Protein AF-A0A920HWA0-F1 (afdb_monomer_lite)

Secondary structure (DSSP, 8-state):
---EE-SSTTSPPEE-HHHHHHHHHHHHTS-PPPHHHHHHHHHHHT-TT--HHHHHHHHHHHHHHHHSS------------EEEEEEEE-SSSEEEEEEEETT--EEEEEEEPPTT--HHHHHHHHHHHHHHHTT--

pLDDT: mean 80.07, std 9.97, range [52.09, 93.69]

Structure (mmCIF, N/CA/C/O backbone):
data_AF-A0A920HWA0-F1
#
_entry.id   AF-A0A920HWA0-F1
#
loop_
_atom_site.group_PDB
_atom_site.id
_atom_site.type_symbol
_atom_site.label_atom_id
_atom_site.label_alt_id
_atom_site.label_comp_id
_atom_site.label_asym_id
_atom_site.label_entity_id
_atom_site.label_seq_id
_atom_site.pdbx_PDB_ins_code
_atom_site.Cartn_x
_atom_site.Cartn_y
_atom_site.Cartn_z
_atom_site.occupancy
_atom_site.B_iso_or_equiv
_atom_site.auth_seq_id
_atom_site.auth_comp_id
_atom_site.auth_asym_id
_atom_site.auth_atom_id
_atom_site.pdbx_PDB_model_num
ATOM 1 N N . MET A 1 1 ? 14.570 -3.127 -46.001 1.00 61.94 1 MET A N 1
ATOM 2 C CA . MET A 1 1 ? 14.203 -2.818 -44.604 1.00 61.94 1 MET A CA 1
ATOM 3 C C . MET A 1 1 ? 14.611 -1.383 -44.317 1.00 61.94 1 MET A C 1
ATOM 5 O O . MET A 1 1 ? 15.792 -1.072 -44.405 1.00 61.94 1 MET A O 1
ATOM 9 N N . GLY A 1 2 ? 13.641 -0.494 -44.104 1.00 83.75 2 GLY A N 1
ATOM 10 C CA . GLY A 1 2 ? 13.859 0.945 -43.915 1.00 83.75 2 GLY A CA 1
ATOM 11 C C . GLY A 1 2 ? 14.349 1.283 -42.511 1.00 83.75 2 GLY A C 1
ATOM 12 O O . GLY A 1 2 ? 13.684 2.027 -41.816 1.00 83.75 2 GLY A O 1
ATOM 13 N N . LEU A 1 3 ? 15.471 0.701 -42.080 1.00 85.94 3 LEU A N 1
ATOM 14 C CA . LEU A 1 3 ? 15.997 0.871 -40.719 1.00 85.94 3 LEU A CA 1
ATOM 15 C C . LEU A 1 3 ? 16.699 2.219 -40.515 1.00 85.94 3 LEU A C 1
ATOM 17 O O . LEU A 1 3 ? 16.859 2.658 -39.381 1.00 85.94 3 LEU A O 1
ATOM 21 N N . ILE A 1 4 ? 17.067 2.899 -41.598 1.00 88.94 4 ILE A N 1
ATOM 22 C CA . ILE A 1 4 ? 17.730 4.203 -41.598 1.00 88.94 4 ILE A CA 1
ATOM 23 C C . ILE A 1 4 ? 17.106 5.104 -42.667 1.00 88.94 4 ILE A C 1
ATOM 25 O O . ILE A 1 4 ? 16.730 4.618 -43.735 1.00 88.94 4 ILE A O 1
ATOM 29 N N . TYR A 1 5 ? 17.029 6.407 -42.402 1.00 87.44 5 TYR A N 1
ATOM 30 C CA . TYR A 1 5 ? 16.537 7.411 -43.346 1.00 87.44 5 TYR A CA 1
ATOM 31 C C . TYR A 1 5 ? 17.456 8.639 -43.383 1.00 87.44 5 TYR A C 1
ATOM 33 O O . TYR A 1 5 ? 18.223 8.885 -42.453 1.00 87.44 5 TYR A O 1
ATOM 41 N N . SER A 1 6 ? 17.399 9.401 -44.476 1.00 86.62 6 SER A N 1
ATOM 42 C CA . SER A 1 6 ? 18.128 10.666 -44.627 1.00 86.62 6 SER A CA 1
ATOM 43 C C . SER A 1 6 ? 17.121 11.818 -44.676 1.00 86.62 6 SER A C 1
ATOM 45 O O . SER A 1 6 ? 16.276 11.817 -45.571 1.00 86.62 6 SER A O 1
ATOM 47 N N . PRO A 1 7 ? 17.185 12.799 -43.756 1.00 76.50 7 PRO A N 1
ATOM 48 C CA . PRO A 1 7 ? 16.259 13.935 -43.753 1.00 76.50 7 PRO A CA 1
ATOM 49 C C . 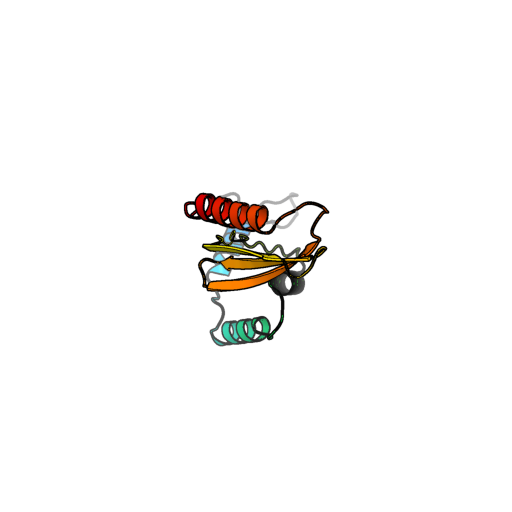PRO A 1 7 ? 16.496 14.899 -44.929 1.00 76.50 7 PRO A C 1
ATOM 51 O O . PRO A 1 7 ? 15.554 15.522 -45.409 1.00 76.50 7 PRO A O 1
ATOM 54 N N . HIS A 1 8 ? 17.731 14.973 -45.439 1.00 83.75 8 HIS A N 1
ATOM 55 C CA . HIS A 1 8 ? 18.089 15.709 -46.653 1.00 83.75 8 HIS A CA 1
ATOM 56 C C . HIS A 1 8 ? 19.076 14.911 -47.515 1.00 83.75 8 HIS A C 1
ATOM 58 O O . HIS A 1 8 ? 19.746 13.996 -47.036 1.00 83.75 8 HIS A O 1
ATOM 64 N N . THR A 1 9 ? 19.187 15.280 -48.792 1.00 75.31 9 THR A N 1
ATOM 65 C CA . THR A 1 9 ? 19.980 14.586 -49.824 1.00 75.31 9 THR A CA 1
ATOM 66 C C . THR A 1 9 ? 21.488 14.559 -49.568 1.00 75.31 9 THR A C 1
ATOM 68 O O . THR A 1 9 ? 22.173 13.696 -50.108 1.00 75.31 9 THR A O 1
ATOM 71 N N . SER A 1 10 ? 22.007 15.455 -48.728 1.00 70.56 10 SER A N 1
ATOM 72 C CA . SER A 1 10 ? 23.425 15.548 -48.350 1.00 70.56 10 SER A CA 1
ATOM 73 C C . SER A 1 10 ? 23.692 15.257 -46.866 1.00 70.56 10 SER A C 1
ATOM 75 O O . SER A 1 10 ? 24.813 15.443 -46.397 1.00 70.56 10 SER A O 1
ATOM 77 N N . SER A 1 11 ? 22.690 14.796 -46.111 1.00 70.00 11 SER A N 1
ATOM 78 C CA . SER A 1 11 ? 22.844 14.478 -44.687 1.00 70.00 11 SER A CA 1
ATOM 79 C C . SER A 1 11 ? 23.186 13.005 -44.458 1.00 70.00 11 SER A C 1
ATOM 81 O O . SER A 1 11 ? 22.761 12.120 -45.206 1.00 70.00 11 SER A O 1
ATOM 83 N N . GLY A 1 12 ? 23.918 12.740 -43.370 1.00 79.38 12 GLY A N 1
ATOM 84 C CA . GLY A 1 12 ? 24.116 11.387 -42.848 1.00 79.38 12 GLY A CA 1
ATOM 85 C C . GLY A 1 12 ? 22.789 10.660 -42.589 1.00 79.38 12 GLY A C 1
ATOM 86 O O . GLY A 1 12 ? 21.717 11.268 -42.547 1.00 79.38 12 GLY A O 1
ATOM 87 N N . ARG A 1 13 ? 22.855 9.334 -42.448 1.00 86.06 13 ARG A N 1
ATOM 88 C CA . ARG A 1 13 ? 21.672 8.499 -42.207 1.00 86.06 13 ARG A CA 1
ATOM 89 C C . ARG A 1 13 ? 21.375 8.414 -40.711 1.00 86.06 13 ARG A C 1
ATOM 91 O O . ARG A 1 13 ? 22.283 8.173 -39.923 1.00 86.06 13 ARG A O 1
ATOM 98 N N . ILE A 1 14 ? 20.109 8.582 -40.345 1.00 86.25 14 ILE A N 1
ATOM 99 C CA . ILE A 1 14 ? 19.602 8.512 -38.971 1.00 86.25 14 ILE A CA 1
ATOM 100 C C . ILE A 1 14 ? 18.775 7.226 -38.834 1.00 86.25 14 ILE A C 1
ATOM 102 O O . ILE A 1 14 ? 18.046 6.881 -39.771 1.00 86.25 14 ILE A O 1
ATOM 106 N N . PRO A 1 15 ? 18.879 6.485 -37.717 1.00 88.50 15 PRO A N 1
ATOM 107 C CA . PRO A 1 15 ? 18.029 5.328 -37.480 1.00 88.50 15 PRO A CA 1
ATOM 108 C C . PRO A 1 15 ? 16.552 5.723 -37.430 1.00 88.50 15 PRO A C 1
ATOM 110 O O . PRO A 1 15 ? 16.159 6.720 -36.832 1.00 88.50 15 PRO A O 1
ATOM 113 N N . THR A 1 16 ? 15.728 4.905 -38.071 1.00 91.00 16 THR A N 1
ATOM 114 C CA . THR A 1 16 ? 14.284 4.878 -37.817 1.00 91.00 16 THR A CA 1
ATOM 115 C C . THR A 1 16 ? 14.011 4.228 -36.463 1.00 91.00 16 THR A C 1
ATOM 117 O O . THR A 1 16 ? 14.897 3.584 -35.902 1.00 91.00 16 THR A O 1
ATOM 120 N N . GLU A 1 17 ? 12.778 4.318 -35.968 1.00 89.25 17 GLU A N 1
ATOM 121 C CA . GLU A 1 17 ? 12.352 3.623 -34.745 1.00 89.25 17 GLU A CA 1
ATOM 122 C C . GLU A 1 17 ? 12.725 2.129 -34.765 1.00 89.25 17 GLU A C 1
ATOM 124 O O . GLU A 1 17 ? 13.345 1.630 -33.828 1.00 89.25 17 GLU A O 1
ATOM 129 N N . GLY A 1 18 ? 12.463 1.437 -35.880 1.00 89.69 18 GLY A N 1
ATOM 130 C CA . GLY A 1 18 ? 12.835 0.029 -36.045 1.00 89.69 18 GLY A CA 1
ATOM 131 C C . GLY A 1 18 ? 14.349 -0.211 -36.081 1.00 89.69 18 GLY A C 1
ATOM 132 O O . GLY A 1 18 ? 14.821 -1.233 -35.590 1.00 89.69 18 GLY A O 1
ATOM 133 N N . GLY A 1 19 ? 15.128 0.730 -36.623 1.00 90.06 19 GLY A N 1
ATOM 134 C CA . GLY A 1 19 ? 16.593 0.657 -36.615 1.00 90.06 19 GLY A CA 1
ATOM 135 C C . GLY A 1 19 ? 17.197 0.885 -35.231 1.00 90.06 19 GLY A C 1
ATOM 136 O O . GLY A 1 19 ? 18.125 0.177 -34.848 1.00 90.06 19 GLY A O 1
ATOM 137 N N . LEU A 1 20 ? 16.645 1.832 -34.468 1.00 89.19 20 LEU A N 1
ATOM 138 C CA . LEU A 1 20 ? 17.052 2.094 -33.090 1.00 89.19 20 LEU A CA 1
ATOM 139 C C . LEU A 1 20 ? 16.697 0.914 -32.178 1.00 89.19 20 LEU A C 1
ATOM 141 O O . LEU A 1 20 ? 17.537 0.495 -31.388 1.00 89.19 20 LEU A O 1
ATOM 145 N N . ARG A 1 21 ? 15.495 0.337 -32.324 1.00 88.19 21 ARG A N 1
ATOM 146 C CA . ARG A 1 21 ? 15.078 -0.854 -31.569 1.00 88.19 21 ARG A CA 1
ATOM 147 C C . ARG A 1 21 ? 16.020 -2.032 -31.812 1.00 88.19 21 ARG A C 1
ATOM 149 O O . ARG A 1 21 ? 16.514 -2.599 -30.849 1.00 88.19 21 ARG A O 1
ATOM 156 N N . LEU A 1 22 ? 16.337 -2.325 -33.076 1.00 86.56 22 LEU A N 1
ATOM 157 C CA . LEU A 1 22 ? 17.255 -3.409 -33.441 1.00 86.56 22 LEU A CA 1
ATOM 158 C C . LEU A 1 22 ? 18.672 -3.197 -32.882 1.00 86.56 22 LEU A C 1
ATOM 160 O O . LEU A 1 22 ? 19.315 -4.151 -32.456 1.00 86.56 22 LEU A O 1
ATOM 164 N N . PHE A 1 23 ? 19.153 -1.951 -32.852 1.00 85.25 23 PHE A N 1
ATOM 165 C CA . PHE A 1 23 ? 20.431 -1.612 -32.225 1.00 85.25 23 PHE A CA 1
ATOM 166 C C . PHE A 1 23 ? 20.410 -1.833 -30.704 1.00 85.25 23 PHE A C 1
ATOM 168 O O . PHE A 1 23 ? 21.325 -2.451 -30.167 1.00 85.25 23 PHE A O 1
ATOM 175 N N . VAL A 1 24 ? 19.360 -1.367 -30.018 1.00 85.06 24 VAL A N 1
ATOM 176 C CA . VAL A 1 24 ? 19.188 -1.561 -28.568 1.00 85.06 24 VAL A CA 1
ATOM 177 C C . VAL A 1 24 ? 19.075 -3.046 -28.223 1.00 85.06 24 VAL A C 1
ATOM 179 O O . VAL A 1 24 ? 19.736 -3.496 -27.292 1.00 85.06 24 VAL A O 1
ATOM 182 N N . ASP A 1 25 ? 18.303 -3.818 -28.990 1.00 83.44 25 ASP A N 1
ATOM 183 C CA . ASP A 1 25 ? 18.148 -5.264 -28.790 1.00 83.44 25 ASP A CA 1
ATOM 184 C C . ASP A 1 25 ? 19.489 -5.997 -28.897 1.00 83.44 25 ASP A C 1
ATOM 186 O O . ASP A 1 25 ? 19.826 -6.790 -28.023 1.00 83.44 25 ASP A O 1
ATOM 190 N N . ALA A 1 26 ? 20.298 -5.667 -29.907 1.00 80.81 26 ALA A N 1
ATOM 191 C CA . ALA A 1 26 ? 21.621 -6.259 -30.083 1.00 80.81 26 ALA A CA 1
ATOM 192 C C . ALA A 1 26 ? 22.622 -5.857 -28.980 1.00 80.81 26 ALA A C 1
ATOM 194 O O . ALA A 1 26 ? 23.548 -6.612 -28.691 1.00 80.81 26 ALA A O 1
ATOM 195 N N . MET A 1 27 ? 22.460 -4.684 -28.352 1.00 74.56 27 MET A N 1
ATOM 196 C CA . MET A 1 27 ? 23.281 -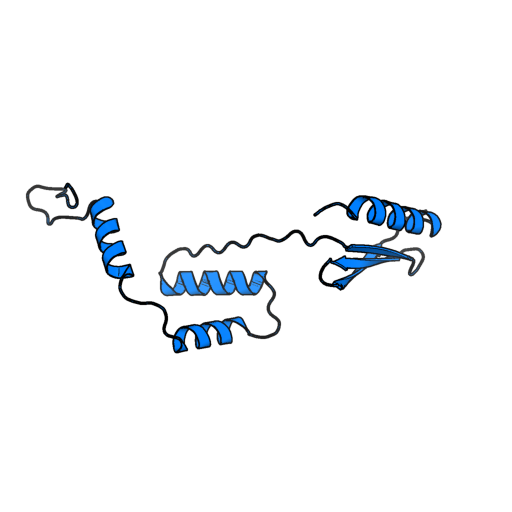4.293 -27.198 1.00 74.56 27 MET A CA 1
ATOM 197 C C . MET A 1 27 ? 22.849 -4.990 -25.902 1.00 74.56 27 MET A C 1
ATOM 199 O O . MET A 1 27 ? 23.701 -5.281 -25.067 1.00 74.56 27 MET A O 1
ATOM 203 N N . LEU A 1 28 ? 21.555 -5.282 -25.732 1.00 66.19 28 LEU A N 1
ATOM 204 C CA . LEU A 1 28 ? 21.011 -5.944 -24.538 1.00 66.19 28 LEU A CA 1
ATOM 205 C C . LEU A 1 28 ? 21.347 -7.442 -24.454 1.00 66.19 28 LEU A C 1
ATOM 207 O O . LEU A 1 28 ? 21.255 -8.018 -23.373 1.00 66.19 28 LEU A O 1
ATOM 211 N N . GLU A 1 29 ? 21.788 -8.073 -25.546 1.00 62.44 29 GLU A N 1
ATOM 212 C CA . GLU A 1 29 ? 22.354 -9.433 -25.510 1.00 62.44 29 GLU A CA 1
ATOM 213 C C . GLU A 1 29 ? 23.702 -9.500 -24.759 1.00 62.44 29 GLU A C 1
ATOM 215 O O . GLU A 1 29 ? 24.188 -10.587 -24.438 1.00 62.44 29 GLU A O 1
ATOM 220 N N . ILE A 1 30 ? 24.296 -8.347 -24.425 1.00 59.53 30 ILE A N 1
ATOM 221 C CA . ILE A 1 30 ? 25.556 -8.231 -23.693 1.00 59.53 30 ILE A CA 1
ATOM 222 C C . ILE A 1 30 ? 25.283 -7.626 -22.309 1.00 59.53 30 ILE A C 1
ATOM 224 O O . ILE A 1 30 ? 25.189 -6.413 -22.157 1.00 59.53 30 ILE A O 1
ATOM 228 N N . GLY A 1 31 ? 25.245 -8.472 -21.277 1.00 59.69 31 GLY A N 1
ATOM 229 C CA . GLY A 1 31 ? 25.450 -8.032 -19.892 1.00 59.69 31 GLY A CA 1
ATOM 230 C C . GLY A 1 31 ? 24.288 -8.305 -18.946 1.00 59.69 31 GLY A C 1
ATOM 231 O O . GLY A 1 31 ? 23.454 -7.443 -18.688 1.00 59.69 31 GLY A O 1
ATOM 232 N N . ASN A 1 32 ? 24.306 -9.485 -18.329 1.00 66.88 32 ASN A N 1
ATOM 233 C CA . ASN A 1 32 ? 23.660 -9.646 -17.030 1.00 66.88 32 ASN A CA 1
ATOM 234 C C . ASN A 1 32 ? 24.490 -8.917 -15.966 1.00 66.88 32 ASN A C 1
ATOM 236 O O . ASN A 1 32 ? 25.719 -8.870 -16.067 1.00 66.88 32 ASN A O 1
ATOM 240 N N . LEU A 1 33 ? 23.831 -8.391 -14.929 1.00 72.19 33 LEU A N 1
ATOM 241 C CA . LEU A 1 33 ? 24.543 -7.875 -13.760 1.00 72.19 33 LEU A CA 1
ATOM 242 C C . LEU A 1 33 ? 25.419 -8.974 -13.160 1.00 72.19 33 LEU A C 1
ATOM 244 O O . LEU A 1 33 ? 24.950 -10.099 -12.964 1.00 72.19 33 LEU A O 1
ATOM 248 N N . THR A 1 34 ? 26.659 -8.625 -12.823 1.00 82.06 34 THR A N 1
ATOM 249 C CA . THR A 1 34 ? 27.548 -9.534 -12.100 1.00 82.06 34 THR A CA 1
ATOM 250 C C . THR A 1 34 ? 26.992 -9.813 -10.702 1.00 82.06 34 THR A C 1
ATOM 252 O O . THR A 1 34 ? 26.293 -8.978 -10.123 1.00 82.06 34 THR A O 1
ATOM 255 N N . ASP A 1 35 ? 27.316 -10.971 -10.124 1.00 81.62 35 ASP A N 1
ATOM 256 C CA . ASP A 1 35 ? 26.884 -11.314 -8.760 1.00 81.62 35 ASP A CA 1
ATOM 257 C C . ASP A 1 35 ? 27.356 -10.273 -7.728 1.00 81.62 35 ASP A C 1
ATOM 259 O O . ASP A 1 35 ? 26.659 -9.988 -6.753 1.00 81.62 35 ASP A O 1
ATOM 263 N N . THR A 1 36 ? 28.514 -9.653 -7.976 1.00 82.50 36 THR A N 1
ATOM 264 C CA . THR A 1 36 ? 29.063 -8.554 -7.173 1.00 82.50 36 THR A CA 1
ATOM 265 C C . THR A 1 36 ? 28.215 -7.289 -7.247 1.00 82.50 36 THR A C 1
ATOM 267 O O . THR A 1 36 ? 27.924 -6.700 -6.205 1.00 82.50 36 THR A O 1
ATOM 270 N N . ASP A 1 37 ? 27.757 -6.902 -8.440 1.00 77.31 37 ASP A N 1
ATOM 271 C CA . ASP A 1 37 ? 26.889 -5.731 -8.604 1.00 77.31 37 ASP A CA 1
ATOM 272 C C . ASP A 1 37 ? 25.526 -5.979 -7.947 1.00 77.31 37 ASP A C 1
ATOM 274 O O . ASP A 1 37 ? 25.005 -5.124 -7.231 1.00 77.31 37 ASP A O 1
ATOM 278 N N . GLN A 1 38 ? 24.978 -7.190 -8.100 1.00 77.88 38 GLN A N 1
ATOM 279 C CA . GLN A 1 38 ? 23.726 -7.576 -7.447 1.00 77.88 38 GLN A CA 1
ATOM 280 C C . GLN A 1 38 ? 23.833 -7.556 -5.917 1.00 77.88 38 GLN A C 1
ATOM 282 O O . GLN A 1 38 ? 22.895 -7.126 -5.240 1.00 77.88 38 GLN A O 1
ATOM 287 N N . ALA A 1 39 ? 24.952 -8.023 -5.357 1.00 79.75 39 ALA A N 1
ATOM 288 C CA . ALA A 1 39 ? 25.188 -8.005 -3.917 1.00 79.75 39 ALA A CA 1
ATOM 289 C C . ALA A 1 39 ? 25.297 -6.570 -3.377 1.00 79.75 39 ALA A C 1
ATOM 291 O O . ALA A 1 39 ? 24.629 -6.245 -2.396 1.00 79.75 39 ALA A O 1
ATOM 292 N N . ALA A 1 40 ? 26.048 -5.696 -4.057 1.00 78.00 40 ALA A N 1
ATOM 293 C CA . ALA A 1 40 ? 26.189 -4.290 -3.675 1.00 78.00 40 ALA A CA 1
ATOM 294 C C . ALA A 1 40 ? 24.848 -3.533 -3.724 1.00 78.00 40 ALA A C 1
ATOM 296 O O . ALA A 1 40 ? 24.525 -2.768 -2.812 1.00 78.00 40 ALA A O 1
ATOM 297 N N . MET A 1 41 ? 24.022 -3.790 -4.746 1.00 71.06 41 MET A N 1
ATOM 298 C CA . MET A 1 41 ? 22.677 -3.211 -4.846 1.00 71.06 41 MET A CA 1
ATOM 299 C C . MET A 1 41 ? 21.753 -3.701 -3.722 1.00 71.06 41 MET A C 1
ATOM 301 O O . MET A 1 41 ? 21.004 -2.906 -3.151 1.00 71.06 41 MET A O 1
ATOM 305 N N . LYS A 1 42 ? 21.817 -4.992 -3.361 1.00 71.94 42 LYS A N 1
ATOM 306 C CA . LYS A 1 42 ? 21.048 -5.550 -2.233 1.00 71.94 42 LYS A CA 1
ATOM 307 C C . LYS A 1 42 ? 21.471 -4.945 -0.898 1.00 71.94 42 LYS A C 1
ATOM 309 O O . LYS A 1 42 ? 20.608 -4.596 -0.099 1.00 71.94 42 LYS A O 1
ATOM 314 N N . GLU A 1 43 ? 22.769 -4.782 -0.667 1.00 73.25 43 GLU A N 1
ATOM 315 C CA . GLU A 1 43 ? 23.292 -4.167 0.555 1.00 73.25 43 GLU A CA 1
ATOM 316 C C . GLU A 1 43 ? 22.839 -2.703 0.690 1.00 73.25 43 GLU A C 1
ATOM 318 O O . GLU A 1 43 ? 22.358 -2.293 1.747 1.00 73.25 43 GLU A O 1
ATOM 323 N N . GLN A 1 44 ? 22.882 -1.930 -0.401 1.00 66.62 44 GLN A N 1
ATOM 324 C CA . GLN A 1 44 ? 22.382 -0.550 -0.416 1.00 66.62 44 GLN A CA 1
ATOM 325 C C . GLN A 1 44 ? 20.864 -0.444 -0.206 1.00 66.62 44 GLN A C 1
ATOM 327 O O . GLN A 1 44 ? 20.399 0.549 0.368 1.00 66.62 44 GLN A O 1
ATOM 332 N N . ALA A 1 45 ? 20.100 -1.444 -0.656 1.00 63.03 45 ALA A N 1
ATOM 333 C CA . ALA A 1 45 ? 18.654 -1.523 -0.466 1.00 63.03 45 ALA A CA 1
ATOM 334 C C . ALA A 1 45 ? 18.258 -1.977 0.953 1.00 63.03 45 ALA A C 1
ATOM 336 O O . ALA A 1 45 ? 17.208 -1.580 1.449 1.00 63.03 45 ALA A O 1
ATOM 337 N N . MET A 1 46 ? 19.097 -2.764 1.637 1.00 62.19 46 MET A N 1
ATOM 338 C CA . MET A 1 46 ? 18.843 -3.297 2.986 1.00 62.19 46 MET A CA 1
ATOM 339 C C . MET A 1 46 ? 19.283 -2.364 4.122 1.00 62.19 46 MET A C 1
ATOM 341 O O . MET A 1 46 ? 19.608 -2.812 5.223 1.00 62.19 46 MET A O 1
ATOM 345 N N . THR A 1 47 ? 19.283 -1.050 3.902 1.00 60.12 47 THR A N 1
ATOM 346 C CA . THR A 1 47 ? 19.579 -0.108 4.988 1.00 60.12 47 THR A CA 1
ATOM 347 C C . THR A 1 47 ? 18.418 -0.124 5.991 1.00 60.12 47 THR A C 1
ATOM 349 O O . THR A 1 47 ? 17.348 0.418 5.741 1.00 60.12 47 THR A O 1
ATOM 352 N N . ASN A 1 48 ? 18.612 -0.823 7.114 1.00 56.53 48 ASN A N 1
ATOM 353 C CA . ASN A 1 48 ? 17.595 -1.075 8.139 1.00 56.53 48 ASN A CA 1
ATOM 354 C C . ASN A 1 48 ? 16.857 0.214 8.563 1.00 56.53 48 ASN A C 1
ATOM 356 O O . ASN A 1 48 ? 17.503 1.183 8.960 1.00 56.53 48 ASN A O 1
ATOM 360 N N . ASN A 1 49 ? 15.515 0.165 8.542 1.00 60.78 49 ASN A N 1
ATOM 361 C CA . ASN A 1 49 ? 14.524 1.196 8.933 1.00 60.78 49 ASN A CA 1
ATOM 362 C C . ASN A 1 49 ? 13.947 2.130 7.848 1.00 60.78 49 ASN A C 1
ATOM 364 O O . ASN A 1 49 ? 13.293 3.108 8.206 1.00 60.78 49 ASN A O 1
ATOM 368 N N . MET A 1 50 ? 14.100 1.849 6.553 1.00 67.00 50 MET A N 1
ATOM 369 C CA . MET A 1 50 ? 13.384 2.609 5.511 1.00 67.00 50 MET A CA 1
ATOM 370 C C . MET A 1 50 ? 11.984 2.056 5.227 1.00 67.00 50 MET A C 1
ATOM 372 O O . MET A 1 50 ? 11.774 0.841 5.205 1.00 67.00 50 MET A O 1
ATOM 376 N N . THR A 1 51 ? 11.016 2.957 5.033 1.00 75.25 51 THR A N 1
ATOM 377 C CA . THR A 1 51 ? 9.665 2.582 4.594 1.00 75.25 51 THR A CA 1
ATOM 378 C C . THR A 1 51 ? 9.686 2.122 3.132 1.00 75.25 51 THR A C 1
ATOM 380 O O . THR A 1 51 ? 10.653 2.361 2.404 1.00 75.25 51 THR A O 1
ATOM 383 N N . LEU A 1 52 ? 8.623 1.448 2.681 1.00 72.44 52 LEU A N 1
ATOM 384 C CA . LEU A 1 52 ? 8.495 1.048 1.276 1.00 72.44 52 LEU A CA 1
ATOM 385 C C . LEU A 1 52 ? 8.524 2.280 0.363 1.00 72.44 52 LEU A C 1
ATOM 387 O O . LEU A 1 52 ? 9.174 2.268 -0.675 1.00 72.44 52 LEU A O 1
ATOM 391 N N . GLU A 1 53 ? 7.859 3.354 0.776 1.00 76.88 53 GLU A N 1
ATOM 392 C CA . GLU A 1 53 ? 7.838 4.631 0.077 1.00 76.88 53 GLU A CA 1
ATOM 393 C C . GL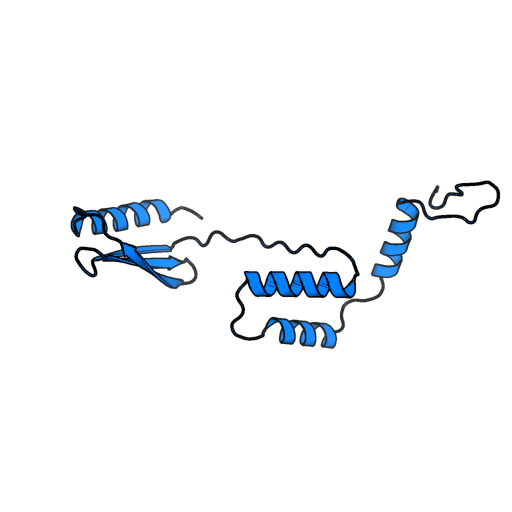U A 1 53 ? 9.248 5.232 -0.066 1.00 76.88 53 GLU A C 1
ATOM 395 O O . GLU A 1 53 ? 9.629 5.635 -1.167 1.00 76.88 53 GLU A O 1
ATOM 400 N N . ASP A 1 54 ? 10.051 5.216 1.003 1.00 79.62 54 ASP A N 1
ATOM 401 C CA . ASP A 1 54 ? 11.440 5.700 0.971 1.00 79.62 54 ASP A CA 1
ATOM 402 C C . ASP A 1 54 ? 12.307 4.866 0.019 1.00 79.62 54 ASP A C 1
ATOM 404 O O . ASP A 1 54 ? 13.092 5.408 -0.764 1.00 79.62 54 ASP A O 1
ATOM 408 N N . ALA A 1 55 ? 12.144 3.540 0.052 1.00 77.62 55 ALA A N 1
ATOM 409 C CA . ALA A 1 55 ? 12.867 2.628 -0.828 1.00 77.62 55 ALA A CA 1
ATOM 410 C C . ALA A 1 55 ? 12.529 2.880 -2.308 1.00 77.62 55 ALA A C 1
ATOM 412 O O . ALA A 1 55 ? 13.423 2.897 -3.157 1.00 77.62 55 ALA A O 1
ATOM 413 N N . LEU A 1 56 ? 11.254 3.132 -2.621 1.00 78.94 56 LEU A N 1
ATOM 414 C CA . LEU A 1 56 ? 10.804 3.442 -3.979 1.00 78.94 56 LEU A CA 1
ATOM 415 C C . LEU A 1 56 ? 11.308 4.799 -4.468 1.00 78.94 56 LEU A C 1
ATOM 417 O O . LEU A 1 56 ? 11.738 4.903 -5.619 1.00 78.94 56 LEU A O 1
ATOM 421 N N . SER A 1 57 ? 11.313 5.815 -3.601 1.00 83.12 57 SER A N 1
ATOM 422 C CA . SER A 1 57 ? 11.874 7.129 -3.932 1.00 83.12 57 SER A CA 1
ATOM 423 C C . SER A 1 57 ? 13.364 7.018 -4.247 1.00 83.12 57 SER A C 1
ATOM 425 O O . SER A 1 57 ? 13.812 7.464 -5.302 1.00 83.12 57 SER A O 1
ATOM 427 N N . LYS A 1 58 ? 14.122 6.327 -3.388 1.00 81.44 58 LYS A N 1
ATOM 428 C CA . LYS A 1 58 ? 15.564 6.123 -3.561 1.00 81.44 58 LYS A CA 1
ATOM 429 C C . LYS A 1 58 ? 15.891 5.335 -4.833 1.00 81.44 58 LYS A C 1
ATOM 431 O O . LYS A 1 58 ? 16.838 5.674 -5.540 1.00 81.44 58 LYS A O 1
ATOM 436 N N . ALA A 1 59 ? 15.094 4.316 -5.163 1.00 80.75 59 ALA A N 1
ATOM 437 C CA . ALA A 1 59 ? 15.238 3.573 -6.414 1.00 80.75 59 ALA A CA 1
ATOM 438 C C . ALA A 1 59 ? 14.978 4.462 -7.643 1.00 80.75 59 ALA A C 1
ATOM 440 O O . ALA A 1 59 ? 15.745 4.422 -8.605 1.00 80.75 59 ALA A O 1
ATOM 441 N N . SER A 1 60 ? 13.933 5.294 -7.598 1.00 83.00 60 SER A N 1
ATOM 442 C CA . SER A 1 60 ? 13.608 6.234 -8.676 1.00 83.00 60 SER A CA 1
ATOM 443 C C . SER A 1 60 ? 14.706 7.282 -8.888 1.00 83.00 60 SER A C 1
ATOM 445 O O . SER A 1 60 ? 15.104 7.549 -10.026 1.00 83.00 60 SER A O 1
ATOM 447 N N . GLU A 1 61 ? 15.254 7.831 -7.801 1.00 83.56 61 GLU A N 1
ATOM 448 C CA . GLU A 1 61 ? 16.379 8.772 -7.833 1.00 83.56 61 GLU A CA 1
ATOM 449 C C . GLU A 1 61 ? 17.640 8.134 -8.416 1.00 83.56 61 GLU A C 1
ATOM 451 O O . GLU A 1 61 ? 18.274 8.719 -9.294 1.00 83.56 61 GLU A O 1
ATOM 456 N N . MET A 1 62 ? 17.978 6.913 -7.991 1.00 80.38 62 MET A N 1
ATOM 457 C CA . MET A 1 62 ? 19.144 6.192 -8.503 1.00 80.38 62 MET A CA 1
ATOM 458 C C . MET A 1 62 ? 19.023 5.914 -10.007 1.00 80.38 62 MET A C 1
ATOM 460 O O . MET A 1 62 ? 19.961 6.170 -10.761 1.00 80.38 62 MET A O 1
ATOM 464 N N . LEU A 1 63 ? 17.858 5.442 -10.464 1.00 79.75 63 LEU A N 1
ATOM 465 C CA . LEU A 1 63 ? 17.597 5.204 -11.888 1.00 79.75 63 LEU A CA 1
ATOM 466 C C . LEU A 1 63 ? 17.663 6.498 -12.702 1.00 79.75 63 LEU A C 1
ATOM 468 O O . LEU A 1 63 ? 18.249 6.516 -13.787 1.00 79.75 63 LEU A O 1
ATOM 472 N N . SER A 1 64 ? 17.103 7.584 -12.170 1.00 84.94 64 SER A N 1
ATOM 473 C CA . SER A 1 64 ? 17.124 8.883 -12.841 1.00 84.94 64 SER A CA 1
ATOM 474 C C . SER A 1 64 ? 18.546 9.440 -12.946 1.00 84.94 64 SER A C 1
ATOM 476 O O . SER A 1 64 ? 18.939 9.933 -14.002 1.00 84.94 64 SER A O 1
ATOM 478 N N . GLY A 1 65 ? 19.348 9.299 -11.885 1.00 80.75 65 GLY A N 1
ATOM 479 C CA . GLY A 1 65 ? 20.747 9.728 -11.856 1.00 80.75 65 GLY A CA 1
ATOM 480 C C . GLY A 1 65 ? 21.660 8.936 -12.796 1.00 80.75 65 GLY A C 1
ATOM 481 O O . GLY A 1 65 ? 22.588 9.506 -13.358 1.00 80.75 65 GLY A O 1
ATOM 482 N N . LEU A 1 66 ? 21.390 7.644 -13.007 1.00 78.88 66 LEU A N 1
ATOM 483 C CA . LEU A 1 66 ? 22.175 6.804 -13.921 1.00 78.88 66 LEU A CA 1
ATOM 484 C C . LEU A 1 66 ? 21.829 7.027 -15.397 1.00 78.88 66 LEU A C 1
ATOM 486 O O . LEU A 1 66 ? 22.689 6.879 -16.261 1.00 78.88 66 LEU A O 1
ATOM 490 N N . THR A 1 67 ? 20.569 7.345 -15.696 1.00 79.62 67 THR A N 1
ATOM 491 C CA . THR A 1 67 ? 20.061 7.404 -17.078 1.00 79.62 67 THR A CA 1
ATOM 492 C C . THR A 1 67 ? 19.884 8.825 -17.606 1.00 79.62 67 THR A C 1
ATOM 494 O O . THR A 1 67 ? 19.601 8.995 -18.793 1.00 79.62 67 THR A O 1
ATOM 497 N N . ASN A 1 68 ? 20.003 9.847 -16.748 1.00 76.56 68 ASN A N 1
ATOM 498 C CA . ASN A 1 68 ? 19.584 11.224 -17.037 1.00 76.56 68 ASN A CA 1
ATOM 499 C C . ASN A 1 68 ? 18.139 11.315 -17.576 1.00 76.56 68 ASN A C 1
ATOM 501 O O . ASN A 1 68 ? 17.776 12.269 -18.266 1.00 76.56 68 ASN A O 1
ATOM 505 N N . CYS A 1 69 ? 17.314 10.317 -17.266 1.00 76.69 69 CYS A N 1
ATOM 506 C CA . CYS A 1 69 ? 15.929 10.196 -17.698 1.00 76.69 69 CYS A CA 1
ATOM 507 C C . CYS A 1 69 ? 15.008 10.172 -16.475 1.00 76.69 69 CYS A C 1
ATOM 509 O O . CYS A 1 69 ? 15.449 9.988 -15.344 1.00 76.69 69 CYS A O 1
ATOM 511 N N . THR A 1 70 ? 13.706 10.350 -16.687 1.00 82.19 70 THR A N 1
ATOM 512 C CA . THR A 1 70 ? 12.723 10.176 -15.612 1.00 82.19 70 THR A CA 1
ATOM 513 C C . THR A 1 70 ? 12.590 8.693 -15.268 1.00 82.19 70 THR A C 1
ATOM 515 O O . THR A 1 70 ? 12.103 7.910 -16.082 1.00 82.19 70 THR A O 1
ATOM 518 N N . GLY A 1 71 ? 12.996 8.311 -14.058 1.00 76.75 71 GLY A N 1
ATOM 519 C CA . GLY A 1 71 ? 12.691 7.006 -13.481 1.00 76.75 71 GLY A CA 1
ATOM 520 C C . GLY A 1 71 ? 11.249 6.953 -12.974 1.00 76.75 71 GLY A C 1
ATOM 521 O O . GLY A 1 71 ? 10.770 7.885 -12.332 1.00 76.75 71 GLY A O 1
ATOM 522 N N . VAL A 1 72 ? 10.542 5.858 -13.259 1.00 76.75 72 VAL A N 1
ATOM 523 C CA . VAL A 1 72 ? 9.230 5.566 -12.668 1.00 76.75 72 VAL A CA 1
ATOM 524 C C . VAL A 1 72 ? 9.306 4.193 -12.027 1.00 76.75 72 VAL A C 1
ATOM 526 O O . VAL A 1 72 ? 9.682 3.220 -12.678 1.00 76.75 72 VAL A O 1
ATOM 529 N N . VAL A 1 73 ? 8.936 4.114 -10.751 1.00 74.50 73 VAL A N 1
ATOM 530 C CA . VAL A 1 73 ? 8.861 2.858 -10.005 1.00 74.50 73 VAL A CA 1
ATOM 531 C C . VAL A 1 73 ? 7.422 2.674 -9.543 1.00 74.50 73 VAL A C 1
ATOM 533 O O . VAL A 1 73 ? 6.810 3.597 -9.010 1.00 74.50 73 VAL A O 1
ATOM 536 N N . SER A 1 74 ? 6.868 1.488 -9.775 1.00 72.38 74 SER A N 1
ATOM 537 C CA . SER A 1 74 ? 5.517 1.132 -9.355 1.00 72.38 74 SER A CA 1
ATOM 538 C C . SER A 1 74 ? 5.555 -0.193 -8.614 1.00 72.38 74 SER A C 1
ATOM 540 O O . SER A 1 74 ? 6.269 -1.113 -9.012 1.00 72.38 74 SER A O 1
ATOM 542 N N . VAL A 1 75 ? 4.784 -0.277 -7.535 1.00 74.44 75 VAL A N 1
ATOM 543 C CA . VAL A 1 75 ? 4.539 -1.522 -6.810 1.00 74.44 75 VAL A CA 1
ATOM 544 C C . VAL A 1 75 ? 3.044 -1.747 -6.760 1.00 74.44 75 VAL A C 1
ATOM 546 O O . VAL A 1 75 ? 2.274 -0.800 -6.574 1.00 74.44 75 VAL A O 1
ATOM 549 N N . ASN A 1 76 ? 2.630 -3.003 -6.875 1.00 64.88 76 ASN A N 1
ATOM 550 C CA . ASN A 1 76 ? 1.279 -3.362 -6.487 1.00 64.88 76 ASN A CA 1
ATOM 551 C C . ASN A 1 76 ? 1.208 -3.274 -4.967 1.00 64.88 76 ASN A C 1
ATOM 553 O O . ASN A 1 76 ? 1.966 -3.929 -4.253 1.00 64.88 76 ASN A O 1
ATOM 557 N N . LYS A 1 77 ? 0.332 -2.405 -4.468 1.00 57.88 77 LYS A N 1
ATOM 558 C CA . LYS A 1 77 ? 0.034 -2.352 -3.045 1.00 57.88 77 LYS A CA 1
ATOM 559 C C . LYS A 1 77 ? -0.860 -3.546 -2.754 1.00 57.88 77 LYS A C 1
ATOM 561 O O . LYS A 1 77 ? -2.064 -3.468 -2.987 1.00 57.88 77 LYS A O 1
ATOM 566 N N . ASP A 1 78 ? -0.262 -4.646 -2.310 1.00 60.69 78 ASP A N 1
ATOM 567 C CA . ASP A 1 78 ? -1.035 -5.799 -1.869 1.00 60.69 78 ASP A CA 1
ATOM 568 C C . ASP A 1 78 ? -1.991 -5.328 -0.774 1.00 60.69 78 ASP A C 1
ATOM 570 O O . ASP A 1 78 ? -1.591 -4.758 0.250 1.00 60.69 78 ASP A O 1
ATOM 574 N N . VAL A 1 79 ? -3.287 -5.491 -1.034 1.00 56.47 79 VAL A N 1
ATOM 575 C CA . VAL A 1 79 ? -4.315 -5.231 -0.037 1.00 56.47 79 VAL A CA 1
ATOM 576 C C . VAL A 1 79 ? -4.124 -6.303 1.023 1.00 56.47 79 VAL A C 1
ATOM 578 O O . VAL A 1 79 ? -4.500 -7.453 0.828 1.00 56.47 79 VAL A O 1
ATOM 581 N N . LYS A 1 80 ? -3.476 -5.941 2.132 1.00 64.19 80 LYS A N 1
ATOM 582 C CA . LYS A 1 80 ? -3.298 -6.850 3.262 1.00 64.19 80 LYS A CA 1
ATOM 583 C C . LYS A 1 80 ? -4.670 -7.287 3.757 1.00 64.19 80 LYS A C 1
ATOM 585 O O . LYS A 1 80 ? -5.432 -6.475 4.287 1.00 64.19 80 LYS A O 1
ATOM 590 N N . TYR A 1 81 ? -4.982 -8.564 3.570 1.00 70.50 81 TYR A N 1
ATOM 591 C CA . TYR A 1 81 ? -6.206 -9.155 4.084 1.00 70.50 81 TYR A CA 1
ATOM 592 C C . TYR A 1 81 ? -6.155 -9.158 5.613 1.00 70.50 81 TYR A C 1
ATOM 594 O O . TYR A 1 81 ? -5.198 -9.639 6.224 1.00 70.50 81 TYR A O 1
ATOM 602 N N . VAL A 1 82 ? -7.176 -8.564 6.233 1.00 78.19 82 VAL A N 1
ATOM 603 C CA . VAL A 1 82 ? -7.323 -8.548 7.690 1.00 78.19 82 VAL A CA 1
ATOM 604 C C . VAL A 1 82 ? -7.909 -9.888 8.113 1.00 78.19 82 VAL A C 1
ATOM 606 O O . VAL A 1 82 ? -9.082 -10.164 7.866 1.00 78.19 82 VAL A O 1
ATOM 609 N N . LYS A 1 83 ? -7.093 -10.694 8.784 1.00 85.06 83 LYS A N 1
ATOM 610 C CA . LYS A 1 83 ? -7.476 -11.982 9.362 1.00 85.06 83 LYS A CA 1
ATOM 611 C C . LYS A 1 83 ? -8.356 -11.816 10.594 1.00 85.06 83 LYS A C 1
ATOM 613 O O . LYS A 1 83 ? -9.267 -12.613 10.830 1.00 85.06 83 LYS A O 1
ATOM 618 N N . HIS A 1 84 ? -8.060 -10.804 11.411 1.00 88.62 84 HIS A N 1
ATOM 619 C CA . HIS A 1 84 ? -8.799 -10.536 12.636 1.00 88.62 84 HIS A CA 1
ATOM 620 C C . HIS A 1 84 ? -8.815 -9.050 12.996 1.00 88.62 84 HIS A C 1
ATOM 622 O O . HIS A 1 84 ? -7.812 -8.359 12.829 1.00 88.62 84 HIS A O 1
ATOM 628 N N . ILE A 1 85 ? -9.942 -8.574 13.526 1.00 92.19 85 ILE A N 1
ATOM 629 C CA . ILE A 1 85 ? -10.068 -7.230 14.096 1.00 92.19 85 ILE A CA 1
ATOM 630 C C . ILE A 1 85 ? -10.754 -7.266 15.462 1.00 92.19 85 ILE A C 1
ATOM 632 O O . ILE A 1 85 ? -11.793 -7.906 15.621 1.00 92.19 85 ILE A O 1
ATOM 636 N N . GLU A 1 86 ? -10.207 -6.549 16.436 1.00 93.19 86 GLU A N 1
ATOM 637 C CA . GLU A 1 86 ? -10.776 -6.445 17.779 1.00 93.19 86 GLU A CA 1
ATOM 638 C C . GLU A 1 86 ? -10.784 -4.994 18.265 1.00 93.19 86 GLU A C 1
ATOM 640 O O . GLU A 1 86 ? -9.813 -4.255 18.098 1.00 93.19 86 GLU A O 1
ATOM 645 N N . PHE A 1 87 ? -11.896 -4.585 18.876 1.00 93.62 87 PHE A N 1
ATOM 646 C CA . PHE A 1 87 ? -12.051 -3.281 19.511 1.00 93.62 87 PHE A CA 1
ATOM 647 C C . PHE A 1 87 ? -12.062 -3.419 21.033 1.00 93.62 87 PHE A C 1
ATOM 649 O O . PHE A 1 87 ? -12.933 -4.083 21.596 1.00 93.62 87 PHE A O 1
ATOM 656 N N . VAL A 1 88 ? -11.152 -2.716 21.702 1.00 90.94 88 VAL A N 1
ATOM 657 C CA . VAL A 1 88 ? -11.050 -2.662 23.163 1.00 90.94 88 VAL A CA 1
ATOM 658 C C . VAL A 1 88 ? -11.242 -1.220 23.621 1.00 90.94 88 VAL A C 1
ATOM 660 O O . VAL A 1 88 ? -10.496 -0.328 23.226 1.00 90.94 88 VAL A O 1
ATOM 663 N N . SER A 1 89 ? -12.240 -0.964 24.467 1.00 90.12 89 SER A N 1
ATOM 664 C CA . SER A 1 89 ? -12.421 0.366 25.064 1.00 90.12 89 SER A CA 1
ATOM 665 C C . SER A 1 89 ? -11.290 0.626 26.060 1.00 90.12 89 SER A C 1
ATOM 667 O O . SER A 1 89 ? -11.143 -0.128 27.020 1.00 90.12 89 SER A O 1
ATOM 669 N N . LEU A 1 90 ? -10.502 1.681 25.846 1.00 88.50 90 LEU A N 1
ATOM 670 C CA . LEU A 1 90 ? -9.447 2.082 26.785 1.00 88.50 90 LEU A CA 1
ATOM 671 C C . LEU A 1 90 ? -10.008 2.997 27.876 1.00 88.50 90 LEU A C 1
ATOM 673 O O . LEU A 1 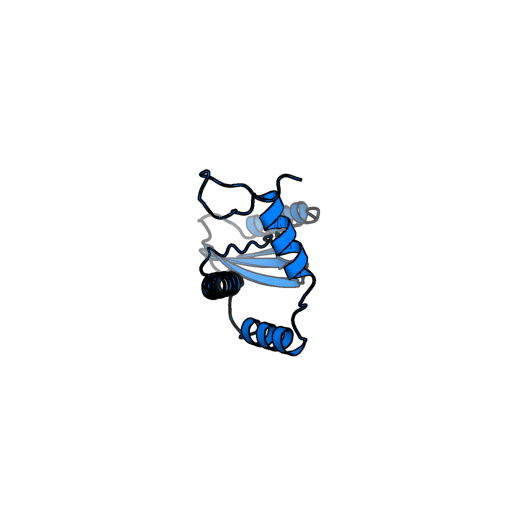90 ? -9.718 2.827 29.056 1.00 88.50 90 LEU A O 1
ATOM 677 N N . ASP A 1 91 ? -10.832 3.959 27.469 1.00 86.12 91 ASP A N 1
ATOM 678 C CA . ASP A 1 91 ? -11.549 4.879 28.346 1.00 86.12 91 ASP A CA 1
ATOM 679 C C . ASP A 1 91 ? -12.859 5.325 27.660 1.00 86.12 91 ASP A C 1
ATOM 681 O O . ASP A 1 91 ? -13.330 4.679 26.721 1.00 86.12 91 ASP A O 1
ATOM 685 N N . LYS A 1 92 ? -13.488 6.407 28.140 1.00 83.81 92 LYS A N 1
ATOM 686 C CA . LYS A 1 92 ? -14.738 6.928 27.560 1.00 83.81 92 LYS A CA 1
ATOM 687 C C . LYS A 1 92 ? -14.555 7.570 26.181 1.00 83.81 92 LYS A C 1
ATOM 689 O O . LYS A 1 92 ? -15.530 7.655 25.441 1.00 83.81 92 LYS A O 1
ATOM 694 N N . THR A 1 93 ? -13.351 8.023 25.843 1.00 87.56 93 THR A N 1
ATOM 695 C CA . THR A 1 93 ? -13.034 8.801 24.638 1.00 87.56 93 THR A CA 1
ATOM 696 C C . THR A 1 93 ? -12.072 8.085 23.696 1.00 87.56 93 THR A C 1
ATOM 698 O O . THR A 1 93 ? -11.802 8.609 22.619 1.00 87.56 93 THR A O 1
ATOM 701 N N . LYS A 1 94 ? -11.568 6.896 24.047 1.00 90.25 94 LYS A N 1
ATOM 702 C CA . LYS A 1 94 ? -10.585 6.145 23.259 1.00 90.25 94 LYS A CA 1
ATOM 703 C C . LYS A 1 94 ? -10.915 4.663 23.151 1.00 90.25 94 LYS A C 1
ATOM 705 O O . LYS A 1 94 ? -11.235 3.994 24.134 1.00 90.25 94 LYS A O 1
ATOM 710 N N . ILE A 1 95 ? -10.723 4.138 21.947 1.00 92.88 95 ILE A N 1
ATOM 711 C CA . ILE A 1 95 ? -10.809 2.715 21.619 1.00 92.88 95 ILE A CA 1
ATOM 712 C C . ILE A 1 95 ? -9.476 2.285 21.011 1.00 92.88 95 ILE A C 1
ATOM 714 O O . ILE A 1 95 ? -8.951 2.951 20.120 1.00 92.88 95 ILE A O 1
ATOM 718 N N . LEU A 1 96 ? -8.942 1.163 21.476 1.00 92.50 96 LEU A N 1
ATOM 719 C CA . LEU A 1 96 ? -7.859 0.444 20.826 1.00 92.50 96 LEU A CA 1
ATOM 720 C C . LEU A 1 96 ? -8.448 -0.504 19.780 1.00 92.50 96 LEU A C 1
ATOM 722 O O . LEU A 1 96 ? -9.267 -1.360 20.099 1.00 92.50 96 LEU A O 1
ATOM 726 N N . VAL A 1 97 ? -8.006 -0.350 18.541 1.00 93.69 97 VAL A N 1
ATOM 727 C CA . VAL A 1 97 ? -8.259 -1.260 17.430 1.00 93.69 97 VAL A CA 1
ATOM 728 C C . VAL A 1 97 ? -7.027 -2.133 17.254 1.00 93.69 97 VAL A C 1
ATOM 730 O O . VAL A 1 97 ? -5.936 -1.615 17.009 1.00 93.69 97 VAL A O 1
ATOM 733 N N . ILE A 1 98 ? -7.207 -3.439 17.370 1.00 92.38 98 ILE A N 1
ATOM 734 C CA . ILE A 1 98 ? -6.179 -4.447 17.129 1.00 92.38 98 ILE A CA 1
ATOM 735 C C . ILE A 1 98 ? -6.506 -5.092 15.787 1.00 92.38 98 ILE A C 1
ATOM 737 O O . ILE A 1 98 ? -7.577 -5.674 15.632 1.00 92.38 98 ILE A O 1
ATOM 741 N N . LEU A 1 99 ? -5.611 -4.969 14.809 1.00 90.38 99 LEU A N 1
ATOM 742 C CA . LEU A 1 99 ? -5.724 -5.625 13.508 1.00 90.38 99 LEU A CA 1
ATOM 743 C C . LEU A 1 99 ? -4.644 -6.693 13.384 1.00 90.38 99 LEU A C 1
ATOM 745 O O . LEU A 1 99 ? -3.483 -6.434 13.684 1.00 90.38 99 LEU A O 1
ATOM 749 N N . VAL A 1 100 ? -5.021 -7.872 12.907 1.00 88.94 100 VAL A N 1
ATOM 750 C CA . VAL A 1 100 ? -4.098 -8.960 12.578 1.00 88.94 100 VAL A CA 1
ATOM 751 C C . VAL A 1 100 ? -4.249 -9.252 11.095 1.00 88.94 100 VAL A C 1
ATOM 753 O O . VAL A 1 100 ? -5.364 -9.522 10.643 1.00 88.94 100 VAL A O 1
ATOM 756 N N . ASP A 1 101 ? -3.161 -9.172 10.333 1.00 86.25 101 ASP A N 1
ATOM 757 C CA . ASP A 1 101 ? -3.159 -9.578 8.925 1.00 86.25 101 ASP A CA 1
ATOM 758 C C . ASP A 1 101 ? -2.994 -11.105 8.768 1.00 86.25 101 ASP A C 1
ATOM 760 O O . ASP A 1 101 ? -2.769 -11.837 9.738 1.00 86.25 101 ASP A O 1
ATOM 764 N N . GLU A 1 102 ? -3.176 -11.615 7.548 1.00 82.31 102 GLU A N 1
ATOM 765 C CA . GLU A 1 102 ? -2.991 -13.044 7.241 1.00 82.31 102 GLU A CA 1
ATOM 766 C C . GLU A 1 102 ? -1.569 -13.547 7.551 1.00 82.31 102 GLU A C 1
ATOM 768 O O . GLU A 1 102 ? -1.408 -14.696 7.973 1.00 82.31 102 GLU A O 1
ATOM 773 N N . ASP A 1 103 ? -0.566 -12.669 7.450 1.00 80.25 103 ASP A N 1
ATOM 774 C CA . ASP A 1 103 ? 0.839 -12.955 7.768 1.00 80.25 103 ASP A CA 1
ATOM 775 C C . ASP A 1 103 ? 1.118 -12.964 9.286 1.00 80.25 103 ASP A C 1
ATOM 777 O O . ASP A 1 103 ? 2.231 -13.263 9.725 1.00 80.25 103 ASP A O 1
ATOM 781 N N . GLY A 1 104 ? 0.113 -12.653 10.112 1.00 80.31 104 GLY A N 1
ATOM 782 C CA . GLY A 1 104 ? 0.215 -12.618 11.570 1.00 80.31 104 GLY A CA 1
ATOM 783 C C . GLY A 1 104 ? 0.846 -11.341 12.131 1.00 80.31 104 GLY A C 1
ATOM 784 O O . GLY A 1 104 ? 1.116 -11.274 13.333 1.00 80.31 104 GLY A O 1
ATOM 785 N N . LYS A 1 105 ? 1.066 -10.314 11.306 1.00 82.31 105 LYS A 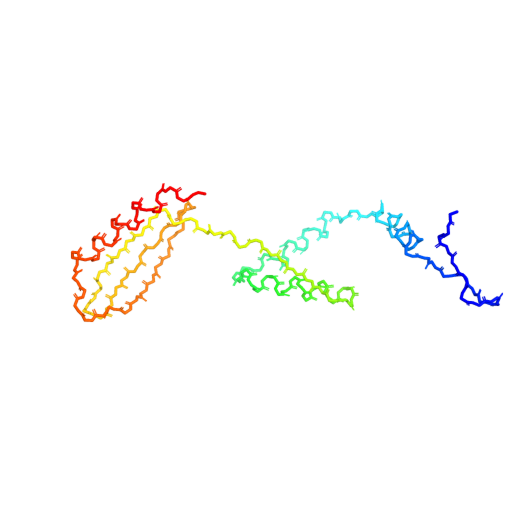N 1
ATOM 786 C CA . LYS A 1 105 ? 1.483 -8.988 11.762 1.00 82.31 105 LYS A CA 1
ATOM 787 C C . LYS A 1 105 ? 0.324 -8.334 12.508 1.00 82.31 105 LYS A C 1
ATOM 789 O O . LYS A 1 105 ? -0.802 -8.272 12.016 1.00 82.31 105 LYS A O 1
ATOM 794 N N . VAL A 1 106 ? 0.629 -7.805 13.689 1.00 89.25 106 VAL A N 1
ATOM 795 C CA . VAL A 1 106 ? -0.336 -7.101 14.537 1.00 89.25 106 VAL A CA 1
ATOM 796 C C . VAL A 1 106 ? -0.130 -5.594 14.415 1.00 89.25 106 VAL A C 1
ATOM 798 O O . VAL A 1 106 ? 0.982 -5.097 14.598 1.00 89.25 106 VAL A O 1
ATOM 801 N N . GLU A 1 107 ? -1.204 -4.859 14.141 1.00 87.25 107 GLU A N 1
ATOM 802 C CA . GLU A 1 107 ? -1.234 -3.398 14.151 1.00 87.25 107 GLU A CA 1
ATOM 803 C C . GLU A 1 107 ? -2.218 -2.877 15.199 1.00 87.25 107 GLU A C 1
ATOM 805 O O . GLU A 1 107 ? -3.392 -3.240 15.218 1.00 87.25 107 GLU A O 1
ATOM 810 N N . ASN A 1 108 ? -1.729 -1.979 16.053 1.00 91.81 108 ASN A N 1
ATOM 811 C CA . ASN A 1 108 ? -2.498 -1.364 17.127 1.00 91.81 108 ASN A CA 1
ATOM 812 C C . ASN A 1 108 ? -2.767 0.103 16.788 1.00 91.81 108 ASN A C 1
ATOM 814 O O . ASN A 1 108 ? -1.832 0.889 16.626 1.00 91.81 108 ASN A O 1
ATOM 818 N N . ARG A 1 109 ? -4.041 0.491 16.709 1.00 90.56 109 ARG A N 1
ATOM 819 C CA . ARG A 1 109 ? -4.461 1.873 16.443 1.00 90.56 109 ARG A CA 1
ATOM 820 C C . ARG A 1 109 ? -5.409 2.376 17.512 1.00 90.56 109 ARG A C 1
ATOM 822 O O . ARG A 1 109 ? -6.417 1.747 17.790 1.00 90.56 109 ARG A O 1
ATOM 829 N N . ILE A 1 110 ? -5.120 3.545 18.070 1.00 91.69 110 ILE A N 1
ATOM 830 C CA . ILE A 1 110 ? -6.042 4.224 18.980 1.00 91.69 110 ILE A CA 1
ATOM 831 C C . ILE A 1 110 ? -6.924 5.158 18.155 1.00 91.69 110 ILE A C 1
ATOM 833 O O . ILE A 1 110 ? -6.413 5.995 17.412 1.00 91.69 110 ILE A O 1
ATOM 837 N N . ILE A 1 111 ? -8.238 5.019 18.298 1.00 91.38 111 ILE A N 1
ATOM 838 C CA . ILE A 1 111 ? -9.236 5.902 17.692 1.00 91.3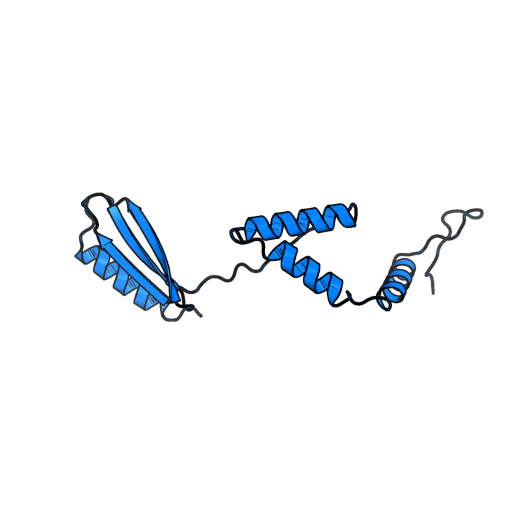8 111 ILE A CA 1
ATOM 839 C C . ILE A 1 111 ? -10.038 6.606 18.781 1.00 91.38 111 ILE A C 1
ATOM 841 O O . ILE A 1 111 ? -10.175 6.103 19.899 1.00 91.38 111 ILE A O 1
ATOM 845 N N . ASN A 1 112 ? -10.585 7.770 18.443 1.00 89.50 112 ASN A N 1
ATOM 846 C CA . ASN A 1 112 ? -11.461 8.490 19.353 1.00 89.50 112 ASN A CA 1
ATOM 847 C C . ASN A 1 112 ? -12.840 7.826 19.381 1.00 89.50 112 ASN A C 1
ATOM 849 O O . ASN A 1 112 ? -13.436 7.553 18.340 1.00 89.50 112 ASN A O 1
ATOM 853 N N . ASN A 1 113 ? -13.340 7.591 20.585 1.00 83.69 113 ASN A N 1
ATOM 854 C CA . ASN A 1 113 ? -14.690 7.138 20.841 1.00 83.69 113 ASN A CA 1
ATOM 855 C C . ASN A 1 113 ? -15.649 8.332 20.799 1.00 83.69 113 ASN A C 1
ATOM 857 O O . ASN A 1 113 ? -15.475 9.290 21.554 1.00 83.69 113 ASN A O 1
ATOM 861 N N . SER A 1 114 ? -16.664 8.279 19.938 1.00 75.56 114 SER A N 1
ATOM 862 C CA . SER A 1 114 ? -17.775 9.230 19.996 1.00 75.56 114 SER A CA 1
ATOM 863 C C . SER A 1 114 ? -18.665 8.916 21.199 1.00 75.56 114 SER A C 1
ATOM 865 O O . SER A 1 114 ? -18.855 7.746 21.543 1.00 75.56 114 SER A O 1
ATOM 867 N N . GLU A 1 115 ? -19.242 9.941 21.827 1.00 71.38 115 GLU A N 1
ATOM 868 C CA . GLU A 1 115 ? -20.177 9.745 22.937 1.00 71.38 115 GLU A CA 1
ATOM 869 C C . GLU A 1 115 ? -21.301 8.769 22.545 1.00 71.38 115 GLU A C 1
ATOM 871 O O . GLU A 1 115 ? -21.932 8.913 21.499 1.00 71.38 115 GLU A O 1
ATOM 876 N N . GLY A 1 116 ? -21.536 7.751 23.379 1.00 72.94 116 GLY A N 1
ATOM 877 C CA . GLY A 1 116 ? -22.643 6.802 23.211 1.00 72.94 116 GLY A CA 1
ATOM 878 C C . GLY A 1 116 ? -22.286 5.419 22.657 1.00 72.94 116 GLY A C 1
ATOM 879 O O . GLY A 1 116 ? -23.161 4.556 22.617 1.00 72.94 116 GLY A O 1
ATOM 880 N N . ILE A 1 117 ? -21.031 5.144 22.285 1.00 82.62 117 ILE A N 1
ATOM 881 C CA . ILE A 1 117 ? -20.625 3.779 21.908 1.00 82.62 117 ILE A CA 1
ATOM 882 C C . ILE A 1 117 ? -20.415 2.936 23.171 1.00 82.62 117 ILE A C 1
ATOM 884 O O . ILE A 1 117 ? -19.633 3.283 24.058 1.00 82.62 117 ILE A O 1
ATOM 888 N N . THR A 1 118 ? -21.115 1.803 23.240 1.00 84.94 118 THR A N 1
ATOM 889 C CA . THR A 1 118 ? -21.027 0.856 24.359 1.00 84.94 118 THR A CA 1
ATOM 890 C C . THR A 1 118 ? -20.060 -0.288 24.054 1.00 84.94 118 THR A C 1
ATOM 892 O O . THR A 1 118 ? -19.827 -0.626 22.893 1.00 84.94 118 THR A O 1
ATOM 895 N N . ALA A 1 119 ? -19.561 -0.962 25.094 1.00 84.56 119 ALA A N 1
ATOM 896 C CA . ALA A 1 119 ? -18.748 -2.171 24.932 1.00 84.56 119 ALA A CA 1
ATOM 897 C C . ALA A 1 119 ? -19.475 -3.275 24.133 1.00 84.56 119 ALA A C 1
ATOM 899 O O . ALA A 1 119 ? -18.856 -3.972 23.335 1.00 84.56 119 ALA A O 1
ATOM 900 N N . SER A 1 120 ? -20.800 -3.390 24.284 1.00 87.50 120 SER A N 1
ATOM 901 C CA . SER A 1 120 ? -21.624 -4.329 23.506 1.00 87.50 120 SER A CA 1
ATOM 902 C C . SER A 1 120 ? -21.652 -3.976 22.013 1.00 87.50 120 SER A C 1
ATOM 904 O O . SER A 1 120 ? -21.542 -4.854 21.154 1.00 87.50 120 SER A O 1
ATOM 906 N N . SER A 1 121 ? -21.729 -2.682 21.688 1.00 88.94 121 SER A N 1
ATOM 907 C CA . SER A 1 121 ? -21.654 -2.191 20.308 1.00 88.94 121 SER A CA 1
ATOM 908 C C . SER A 1 121 ? -20.290 -2.489 19.681 1.00 88.94 121 SER A C 1
ATOM 910 O O . SER A 1 121 ? -20.238 -2.936 18.539 1.00 88.94 121 SER A O 1
ATOM 912 N N . LEU A 1 122 ? -19.199 -2.311 20.436 1.00 90.12 122 LEU A N 1
ATOM 913 C CA . LEU A 1 122 ? -17.844 -2.649 19.986 1.00 90.12 122 LEU A CA 1
ATOM 914 C C . LEU A 1 122 ? -17.677 -4.149 19.743 1.00 90.12 122 LEU A C 1
ATOM 916 O O . LEU A 1 122 ? -17.188 -4.542 18.690 1.00 90.12 122 LEU A O 1
ATOM 920 N N . ALA A 1 123 ? -18.150 -4.991 20.665 1.00 90.31 123 ALA A N 1
ATOM 921 C CA . ALA A 1 123 ? -18.124 -6.441 20.491 1.00 90.31 123 ALA A CA 1
ATOM 922 C C . ALA A 1 123 ? -18.939 -6.883 19.262 1.00 90.31 123 ALA A C 1
ATOM 924 O O . ALA A 1 123 ? -18.498 -7.724 18.479 1.00 90.31 123 ALA A O 1
ATOM 925 N N . SER A 1 124 ? -20.107 -6.270 19.052 1.00 89.88 124 SER A N 1
ATOM 926 C CA . SER A 1 124 ? -20.944 -6.523 17.874 1.00 89.88 124 SER A CA 1
ATOM 927 C C . SER A 1 124 ? -20.247 -6.096 16.580 1.00 89.88 124 SER A C 1
ATOM 929 O O . SER A 1 124 ? -20.283 -6.836 15.600 1.00 89.88 124 SER A O 1
ATOM 931 N N . ALA A 1 125 ? -19.560 -4.949 16.585 1.00 89.12 125 ALA A N 1
ATOM 932 C CA . ALA A 1 125 ? -18.769 -4.477 15.453 1.00 89.12 125 ALA A CA 1
ATOM 933 C C . ALA A 1 125 ? -17.586 -5.411 15.150 1.00 89.12 125 ALA A C 1
ATOM 935 O O . ALA A 1 125 ? -17.405 -5.787 13.992 1.00 89.12 125 ALA A O 1
ATOM 936 N N . SER A 1 126 ? -16.836 -5.851 16.173 1.00 91.75 126 SER A N 1
ATOM 937 C CA . SER A 1 126 ? -15.775 -6.860 16.026 1.00 91.75 126 SER A CA 1
ATOM 938 C C . SER A 1 126 ? -16.328 -8.118 15.362 1.00 91.75 126 SER A C 1
ATOM 940 O O . SER A 1 126 ? -15.793 -8.579 14.356 1.00 91.75 126 SER A O 1
ATOM 942 N N . ASN A 1 127 ? -17.430 -8.667 15.877 1.00 91.44 127 ASN A N 1
ATOM 943 C CA . ASN A 1 127 ? -18.031 -9.886 15.338 1.00 91.44 127 ASN A CA 1
ATOM 944 C C . ASN A 1 127 ? -18.496 -9.709 13.889 1.00 91.44 127 ASN A C 1
ATOM 946 O O . ASN A 1 127 ? -18.226 -10.568 13.051 1.00 91.44 127 ASN A O 1
ATOM 950 N N . TYR A 1 128 ? -19.151 -8.587 13.585 1.00 90.38 128 TYR A N 1
ATOM 951 C CA . TYR A 1 128 ? -19.635 -8.281 12.243 1.00 90.38 128 TYR A CA 1
ATOM 952 C C . TYR A 1 128 ? -18.491 -8.185 11.228 1.00 90.38 128 TYR A C 1
ATOM 954 O O . TYR A 1 128 ? -18.544 -8.835 10.182 1.00 90.38 128 TYR A O 1
ATOM 962 N N . LEU A 1 129 ? -17.439 -7.424 11.549 1.00 89.00 129 LEU A N 1
ATOM 963 C CA . LEU A 1 129 ? -16.287 -7.262 10.664 1.00 89.00 129 LEU A CA 1
ATOM 964 C C . LEU A 1 129 ? -15.529 -8.578 10.495 1.00 89.00 129 LEU A C 1
ATOM 966 O O . LEU A 1 129 ? -15.255 -8.969 9.368 1.00 89.00 129 LEU A O 1
ATOM 970 N N . ASN A 1 130 ? -15.265 -9.317 11.574 1.00 90.56 130 ASN A N 1
ATOM 971 C CA . ASN A 1 130 ? -14.614 -10.625 11.467 1.00 90.56 130 ASN A CA 1
ATOM 972 C C . ASN A 1 130 ? -15.431 -11.619 10.633 1.00 90.56 130 ASN A C 1
ATOM 974 O O . ASN A 1 130 ? -14.859 -12.412 9.890 1.00 90.56 130 ASN A O 1
ATOM 978 N N . HIS A 1 131 ? -16.761 -11.592 10.735 1.00 87.38 131 HIS A N 1
ATOM 979 C CA . HIS A 1 131 ? -17.618 -12.458 9.932 1.00 87.38 131 HIS A CA 1
ATOM 980 C C . HIS A 1 131 ? -17.574 -12.086 8.444 1.00 87.38 131 HIS A C 1
ATOM 982 O O . HIS A 1 131 ? -17.471 -12.973 7.602 1.00 87.38 131 HIS A O 1
ATOM 988 N N . HIS A 1 132 ? -17.635 -10.793 8.112 1.00 84.38 132 HIS A N 1
ATOM 989 C CA . HIS A 1 132 ? -17.593 -10.336 6.719 1.00 84.38 132 HIS A CA 1
ATOM 990 C C . HIS A 1 132 ? -16.209 -10.488 6.079 1.00 84.38 132 HIS A C 1
ATOM 992 O O . HIS A 1 132 ? -16.118 -10.814 4.900 1.00 84.38 132 HIS A O 1
ATOM 998 N N . MET A 1 133 ? -15.138 -10.279 6.845 1.00 80.06 133 MET A N 1
ATOM 999 C CA . MET A 1 133 ? -13.765 -10.286 6.330 1.00 80.06 133 MET A CA 1
ATOM 1000 C C . MET A 1 133 ? -13.202 -11.700 6.131 1.00 80.06 133 MET A C 1
ATOM 1002 O O . MET A 1 133 ? -12.317 -11.880 5.304 1.00 80.06 133 MET A O 1
ATOM 1006 N N . ARG A 1 134 ? -13.759 -12.726 6.798 1.00 69.50 134 ARG A N 1
ATOM 1007 C CA . ARG A 1 134 ? -13.322 -14.141 6.720 1.00 69.50 134 ARG A CA 1
ATOM 1008 C C . ARG A 1 134 ? -13.403 -14.804 5.332 1.00 69.50 134 ARG A C 1
ATOM 1010 O O . ARG A 1 134 ? -13.045 -15.974 5.214 1.00 69.50 134 ARG A O 1
ATOM 1017 N N . GLY A 1 135 ? -13.873 -14.103 4.301 1.00 63.50 135 GLY A N 1
ATOM 1018 C CA . GLY A 1 135 ? -13.990 -14.618 2.932 1.00 63.50 135 GLY A CA 1
ATOM 1019 C C . GLY A 1 135 ? -13.435 -13.703 1.838 1.00 63.50 135 GLY A C 1
ATOM 1020 O O . GLY A 1 135 ? -13.498 -14.088 0.673 1.00 63.50 135 GLY A O 1
ATOM 1021 N N . LEU A 1 136 ? -12.904 -12.522 2.178 1.00 62.34 136 LEU A N 1
ATOM 1022 C CA . LEU A 1 136 ? -12.188 -11.693 1.208 1.00 62.34 136 LEU A CA 1
ATOM 1023 C C . LEU A 1 136 ? -10.769 -12.254 1.066 1.00 62.34 136 LEU A C 1
ATOM 1025 O O . LEU A 1 136 ? -9.955 -12.115 1.974 1.00 62.34 136 LEU A O 1
ATOM 1029 N N . ARG A 1 137 ? -10.524 -12.935 -0.052 1.00 52.09 137 ARG A N 1
ATOM 1030 C CA . ARG A 1 137 ? -9.234 -13.449 -0.522 1.00 52.09 137 ARG A CA 1
ATOM 1031 C C . ARG A 1 137 ? -8.966 -12.920 -1.918 1.00 52.09 137 ARG A C 1
ATOM 1033 O O . ARG A 1 137 ? -9.956 -12.651 -2.632 1.00 52.09 137 ARG A O 1
#

Foldseek 3Di:
DPQWDDPDPPDDIDGDPNVVVVVVVVVVVDDDPDPVNVVVVVVVLPPPPDDPVRSQVVVQVVVCVVPVDGRDDDDDPPPFQFQFWAWDDPDQFWIWIWTQTPVRDIDIDIDTDDHPQDPVNRVVVRVVCNVVSNPDD

Radius of gyration: 27.5 Å; chains: 1; bounding box: 52×30×78 Å

Sequence (137 aa):
MGLIYSPHTSSGRIPTEGGLRLFVDAMLEIGNLTDTDQAAMKEQAMTNNMTLEDALSKASEMLSGLTNCTGVVSVNKDVKYVKHIEFVSLDKTKILVILVDEDGKVENRIINNSEGITASSLASASNYLNHHMRGLR